Protein AF-A0A8T6ZK09-F1 (afdb_monomer_lite)

Organism: NCBI:txid159450

Foldseek 3Di:
DLLVLLLVLVVVVLVVLVVLLVCCVVPPDPAFFLLCCCVPPVVSHPPLLSVLFDRRHTPVLSNVLSCQLCVCSVVQSPDVVRQLASNQVSCCVRGPVVPNVSLVSSVVVCCVSNVCNSVHHHDDD

Radius of gyration: 14.34 Å; chains: 1; bounding box: 31×28×39 Å

Secondary structure (DSSP, 8-state):
-HHHHHHHHHHHHHHHHHHHHHHHHHH-SS--BHHHHHHH-GGGTT-HHHHHS-TTSBHHHHHHHHHHHHTTHHHHTT-SS--HHHHHHHHHHHHSTT-HHHHHHHHHHHTTT-TTTTT--PPP-

pLDDT: mean 93.57, std 9.15, range [44.5, 98.44]

Structure (mmCIF, N/CA/C/O backbone):
data_AF-A0A8T6ZK09-F1
#
_entry.id   AF-A0A8T6ZK09-F1
#
loop_
_atom_site.group_PDB
_atom_site.id
_atom_site.type_symbol
_atom_site.label_atom_id
_atom_site.label_alt_id
_atom_site.label_comp_id
_atom_site.label_asym_id
_atom_site.label_entity_id
_atom_site.label_seq_id
_atom_site.pdbx_PDB_ins_code
_atom_site.Cartn_x
_atom_site.Cartn_y
_atom_site.Cartn_z
_atom_site.occupancy
_atom_site.B_iso_or_equiv
_atom_site.auth_seq_id
_atom_site.auth_comp_id
_atom_site.auth_asym_id
_atom_site.auth_atom_id
_atom_site.pdbx_PDB_model_num
ATOM 1 N N . MET A 1 1 ? 14.180 -10.448 -19.619 1.00 59.00 1 MET A N 1
ATOM 2 C CA . MET A 1 1 ? 14.054 -11.544 -18.620 1.00 59.00 1 MET A CA 1
ATOM 3 C C . MET A 1 1 ? 13.903 -11.014 -17.201 1.00 59.00 1 MET A C 1
ATOM 5 O O . MET A 1 1 ? 12.997 -11.470 -16.520 1.00 59.00 1 MET A O 1
ATOM 9 N N . LYS A 1 2 ? 14.737 -10.060 -16.760 1.00 70.62 2 LYS A N 1
ATOM 10 C CA . LYS A 1 2 ? 14.645 -9.458 -15.420 1.00 70.62 2 LYS A CA 1
ATOM 11 C C . LYS A 1 2 ? 13.297 -8.765 -15.172 1.00 70.62 2 LYS A C 1
ATOM 13 O O . LYS A 1 2 ? 12.639 -9.056 -14.180 1.00 70.62 2 LYS A O 1
ATOM 18 N N . ASP A 1 3 ? 12.810 -8.021 -16.157 1.00 78.62 3 ASP A N 1
ATOM 19 C CA . ASP A 1 3 ? 11.560 -7.271 -16.038 1.00 78.62 3 ASP A CA 1
ATOM 20 C C . ASP A 1 3 ? 10.318 -8.168 -15.887 1.00 78.62 3 ASP A C 1
ATOM 22 O O . ASP A 1 3 ? 9.296 -7.731 -15.371 1.00 78.62 3 ASP A O 1
ATOM 26 N N . ALA A 1 4 ? 10.362 -9.427 -16.341 1.00 87.62 4 ALA A N 1
ATOM 27 C CA . ALA A 1 4 ? 9.247 -10.361 -16.159 1.00 87.62 4 ALA A CA 1
ATOM 28 C C . ALA A 1 4 ? 9.133 -10.825 -14.696 1.00 87.62 4 ALA A C 1
ATOM 30 O O . ALA A 1 4 ? 8.027 -10.972 -14.178 1.00 87.62 4 ALA A O 1
ATOM 31 N N . TYR A 1 5 ? 10.271 -11.014 -14.017 1.00 91.12 5 TYR A N 1
ATOM 32 C CA . TYR A 1 5 ? 10.302 -11.328 -12.588 1.00 91.12 5 TYR A CA 1
ATOM 33 C C . TYR A 1 5 ? 9.897 -10.119 -11.740 1.00 91.12 5 TYR A C 1
ATOM 35 O O . TYR A 1 5 ? 9.100 -10.277 -10.818 1.00 91.12 5 TYR A O 1
ATOM 43 N N . GLU A 1 6 ? 10.356 -8.919 -12.106 1.00 93.81 6 GLU A N 1
ATOM 44 C CA . GLU A 1 6 ? 9.962 -7.667 -11.447 1.00 93.81 6 GLU A CA 1
ATOM 45 C C . GLU A 1 6 ? 8.449 -7.419 -11.588 1.00 93.81 6 GLU A C 1
ATOM 47 O O . GLU A 1 6 ? 7.759 -7.218 -10.589 1.00 93.81 6 GLU A O 1
ATOM 52 N N . ARG A 1 7 ? 7.891 -7.548 -12.805 1.00 95.88 7 ARG A N 1
ATOM 53 C CA . ARG A 1 7 ? 6.435 -7.468 -13.039 1.00 95.88 7 ARG A CA 1
ATOM 54 C C . ARG A 1 7 ? 5.664 -8.486 -12.212 1.00 95.88 7 ARG A C 1
ATOM 56 O O . ARG A 1 7 ? 4.650 -8.141 -11.613 1.00 95.88 7 ARG A O 1
ATOM 63 N N . ARG A 1 8 ? 6.136 -9.736 -12.152 1.00 96.19 8 ARG A N 1
ATOM 64 C CA . ARG A 1 8 ? 5.506 -10.782 -11.336 1.00 96.19 8 ARG A CA 1
ATOM 65 C C . ARG A 1 8 ? 5.481 -10.394 -9.857 1.00 96.19 8 ARG A C 1
ATOM 67 O O . ARG A 1 8 ? 4.450 -10.572 -9.218 1.00 96.19 8 ARG A O 1
ATOM 74 N N . ALA A 1 9 ? 6.585 -9.886 -9.316 1.00 96.31 9 ALA A N 1
ATOM 75 C CA . ALA A 1 9 ? 6.655 -9.463 -7.920 1.00 96.31 9 ALA A CA 1
ATOM 76 C C . ALA A 1 9 ? 5.696 -8.297 -7.628 1.00 96.31 9 ALA A C 1
ATOM 78 O O . ALA A 1 9 ? 4.950 -8.347 -6.654 1.00 96.31 9 ALA A O 1
ATOM 79 N N . LEU A 1 10 ? 5.632 -7.300 -8.516 1.00 97.25 10 LEU A N 1
ATOM 80 C CA . LEU A 1 10 ? 4.696 -6.179 -8.386 1.00 97.25 10 LEU A CA 1
ATOM 81 C C . LEU A 1 10 ? 3.228 -6.616 -8.528 1.00 97.25 10 LEU A C 1
ATOM 83 O O . LEU A 1 10 ? 2.369 -6.139 -7.792 1.00 97.25 10 LEU A O 1
ATOM 87 N N . LEU A 1 11 ? 2.925 -7.567 -9.414 1.00 97.50 11 LEU A N 1
ATOM 88 C CA . LEU A 1 11 ? 1.584 -8.154 -9.521 1.00 97.50 11 LEU A CA 1
ATOM 89 C C . LEU A 1 11 ? 1.177 -8.913 -8.251 1.00 97.50 11 LEU A C 1
ATOM 91 O O . LEU A 1 11 ? 0.024 -8.819 -7.833 1.00 97.50 11 LEU A O 1
ATOM 95 N N . LEU A 1 12 ? 2.105 -9.645 -7.627 1.00 97.19 12 LEU A N 1
ATOM 96 C CA . LEU A 1 12 ? 1.849 -10.308 -6.346 1.00 97.19 12 LEU A CA 1
ATOM 97 C C . LEU A 1 12 ? 1.577 -9.282 -5.244 1.00 97.19 12 LEU A C 1
ATOM 99 O O . LEU A 1 12 ? 0.569 -9.402 -4.552 1.00 97.19 12 LEU A O 1
ATOM 103 N N . GLN A 1 13 ? 2.393 -8.228 -5.164 1.00 97.62 13 GLN A N 1
ATOM 104 C CA . GLN A 1 13 ? 2.185 -7.132 -4.220 1.00 97.62 13 GLN A CA 1
ATOM 105 C C . GLN A 1 13 ? 0.817 -6.460 -4.413 1.00 97.62 13 GLN A C 1
ATOM 107 O O . GLN A 1 13 ? 0.121 -6.196 -3.436 1.00 97.62 13 GLN A O 1
ATOM 112 N N . LEU A 1 14 ? 0.396 -6.216 -5.659 1.00 98.06 14 LEU A N 1
ATOM 113 C CA . LEU A 1 14 ? -0.943 -5.703 -5.954 1.00 98.06 14 LEU A CA 1
ATOM 114 C C . LEU A 1 14 ? -2.035 -6.658 -5.454 1.00 98.06 14 LEU A C 1
ATOM 116 O O . LEU A 1 14 ? -2.999 -6.220 -4.830 1.00 98.06 14 LEU A O 1
ATOM 120 N N . GLY A 1 15 ? -1.883 -7.957 -5.712 1.00 97.88 15 GLY A N 1
ATOM 121 C CA . GLY A 1 15 ? -2.816 -8.977 -5.239 1.00 97.88 15 GLY A CA 1
ATOM 122 C C . GLY A 1 15 ? -2.942 -9.000 -3.715 1.00 97.88 15 GLY A C 1
ATOM 123 O O . GLY A 1 15 ? -4.052 -9.110 -3.198 1.00 97.88 15 GLY A O 1
ATOM 124 N N . ASP A 1 16 ? -1.833 -8.848 -2.995 1.00 97.12 16 ASP A N 1
ATOM 125 C CA . ASP A 1 16 ? -1.828 -8.829 -1.532 1.00 97.12 16 ASP A CA 1
ATOM 126 C C . ASP A 1 16 ? -2.473 -7.555 -0.970 1.00 97.12 16 ASP A C 1
ATOM 128 O O . ASP A 1 16 ? -3.247 -7.635 -0.016 1.00 97.12 16 ASP A O 1
ATOM 132 N N . VAL A 1 17 ? -2.275 -6.398 -1.614 1.00 98.00 17 VAL A N 1
ATOM 133 C CA . VAL A 1 17 ? -3.002 -5.159 -1.275 1.00 98.00 17 VAL A CA 1
ATOM 134 C C . VAL A 1 17 ? -4.508 -5.334 -1.467 1.00 98.00 17 VAL A C 1
ATOM 136 O O . VAL A 1 17 ? -5.285 -4.951 -0.595 1.00 98.00 17 VAL A O 1
ATOM 139 N N . LEU A 1 18 ? -4.944 -5.927 -2.581 1.00 98.25 18 LEU A N 1
ATOM 140 C CA . LEU A 1 18 ? -6.370 -6.145 -2.842 1.00 98.25 18 LEU A CA 1
ATOM 141 C C . LEU A 1 18 ? -7.002 -7.089 -1.811 1.00 98.25 18 LEU A C 1
ATOM 143 O O . LEU A 1 18 ? -8.082 -6.793 -1.308 1.00 98.25 18 LEU A O 1
ATOM 147 N N . LYS A 1 19 ? -6.315 -8.178 -1.444 1.00 98.00 19 LYS A N 1
ATOM 148 C CA . LYS A 1 19 ? -6.767 -9.094 -0.381 1.00 98.00 19 LYS A CA 1
ATOM 149 C C . LYS A 1 19 ? -6.827 -8.412 0.983 1.00 98.00 19 LYS A C 1
ATOM 151 O O . LYS A 1 19 ? -7.772 -8.635 1.727 1.00 98.00 19 LYS A O 1
ATOM 156 N N . MET A 1 20 ? -5.836 -7.582 1.308 1.00 98.00 20 MET A N 1
ATOM 157 C CA . MET A 1 20 ? -5.815 -6.803 2.546 1.00 98.00 20 MET A CA 1
ATOM 158 C C . MET A 1 20 ? -7.026 -5.865 2.620 1.00 98.00 20 MET A C 1
ATOM 160 O O . MET A 1 20 ? -7.713 -5.832 3.637 1.00 98.00 20 MET A O 1
ATOM 164 N N . LEU A 1 21 ? -7.320 -5.133 1.541 1.00 97.94 21 LEU A N 1
ATOM 165 C CA . LEU A 1 21 ? -8.472 -4.230 1.479 1.00 97.94 21 LEU A CA 1
ATOM 166 C C . LEU A 1 21 ? -9.807 -4.983 1.565 1.00 97.94 21 LEU A C 1
ATOM 168 O O . LEU A 1 21 ? -10.700 -4.551 2.292 1.00 97.94 21 LEU A O 1
A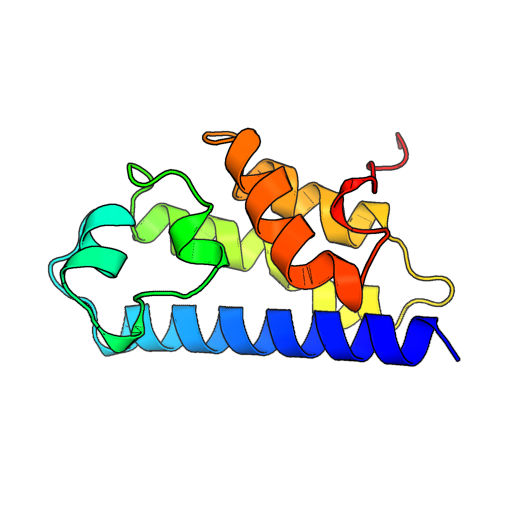TOM 172 N N . ASP A 1 22 ? -9.932 -6.113 0.867 1.00 98.00 22 ASP A N 1
ATOM 173 C CA . ASP A 1 22 ? -11.108 -6.984 0.953 1.00 98.00 22 ASP A CA 1
ATOM 174 C C . ASP A 1 22 ? -11.319 -7.499 2.384 1.00 98.00 22 ASP A C 1
ATOM 176 O O . ASP A 1 22 ? -12.410 -7.361 2.939 1.00 98.00 22 ASP A O 1
ATOM 180 N N . TYR A 1 23 ? -10.252 -7.977 3.034 1.00 97.75 23 TYR A N 1
ATOM 181 C CA . TYR A 1 23 ? -10.301 -8.433 4.421 1.00 97.75 23 TYR A CA 1
ATOM 182 C C . TYR A 1 23 ? -10.746 -7.320 5.375 1.00 97.75 23 TYR A C 1
ATOM 184 O O . TYR A 1 23 ? -11.617 -7.544 6.220 1.00 97.75 23 TYR A O 1
ATOM 192 N N . ILE A 1 24 ? -10.184 -6.111 5.232 1.00 97.44 24 ILE A N 1
ATOM 193 C CA . ILE A 1 24 ? -10.576 -4.949 6.039 1.00 97.44 24 ILE A CA 1
ATOM 194 C C . ILE A 1 24 ? -12.078 -4.691 5.876 1.00 97.44 24 ILE A C 1
ATOM 196 O O . ILE A 1 24 ? -12.805 -4.646 6.868 1.00 97.44 24 ILE A O 1
ATOM 200 N N . LYS A 1 25 ? -12.583 -4.623 4.641 1.00 96.31 25 LYS A N 1
ATOM 201 C CA . LYS A 1 25 ? -14.015 -4.406 4.386 1.00 96.31 25 LYS A CA 1
ATOM 202 C C . LYS A 1 25 ? -14.899 -5.513 4.956 1.00 96.31 25 LYS A C 1
ATOM 204 O O . LYS A 1 25 ? -15.930 -5.235 5.579 1.00 96.31 25 LYS A O 1
ATOM 209 N N . ALA A 1 26 ? -14.507 -6.766 4.768 1.00 96.50 26 ALA A N 1
ATOM 210 C CA . ALA A 1 26 ? -15.302 -7.912 5.177 1.00 96.50 26 ALA A CA 1
ATOM 211 C C . ALA A 1 26 ? -15.359 -8.070 6.705 1.00 96.50 26 ALA A C 1
ATOM 213 O O . ALA A 1 26 ? -16.434 -8.361 7.240 1.00 96.50 26 ALA A O 1
ATOM 214 N N . HIS A 1 27 ? -14.251 -7.828 7.413 1.00 95.44 27 HIS A N 1
ATOM 215 C CA . HIS A 1 27 ? -14.078 -8.277 8.800 1.00 95.44 27 HIS A CA 1
ATOM 216 C C . HIS A 1 27 ? -13.822 -7.172 9.827 1.00 95.44 27 HIS A C 1
ATOM 218 O O . HIS A 1 27 ? -14.092 -7.379 11.011 1.00 95.44 27 HIS A O 1
ATOM 224 N N . VAL A 1 28 ? -13.333 -6.000 9.423 1.00 94.25 28 VAL A N 1
ATOM 225 C CA . VAL A 1 28 ? -13.012 -4.924 10.369 1.00 94.25 28 VAL A CA 1
ATOM 226 C C . VAL A 1 28 ? -14.267 -4.113 10.681 1.00 94.25 28 VAL A C 1
ATOM 228 O O . VAL A 1 28 ? -15.053 -3.780 9.791 1.00 94.25 28 VAL A O 1
ATOM 231 N N . ARG A 1 29 ? -14.486 -3.829 11.968 1.00 89.31 29 ARG A N 1
ATOM 232 C CA . ARG A 1 29 ? -15.650 -3.067 12.457 1.00 89.31 29 ARG A CA 1
ATOM 233 C C . ARG A 1 29 ? -15.248 -1.947 13.407 1.00 89.31 29 ARG A C 1
ATOM 235 O O . ARG A 1 29 ? -15.718 -0.829 13.237 1.00 89.31 29 ARG A O 1
ATOM 242 N N . ASP A 1 30 ? -14.331 -2.234 14.330 1.00 91.12 30 ASP A N 1
ATOM 243 C CA . ASP A 1 30 ? -14.040 -1.334 15.453 1.00 91.12 30 ASP A CA 1
ATOM 244 C C . ASP A 1 30 ? -12.636 -0.703 15.404 1.00 91.12 30 ASP A C 1
ATOM 246 O O . ASP A 1 30 ? -12.305 0.126 16.250 1.00 91.12 30 ASP A O 1
ATOM 250 N N . ALA A 1 31 ? -11.801 -1.043 14.414 1.00 93.69 31 ALA A N 1
ATOM 251 C CA . ALA A 1 31 ? -10.502 -0.390 14.238 1.00 93.69 31 ALA A CA 1
ATOM 252 C C . ALA A 1 31 ? -10.661 1.009 13.637 1.00 93.69 31 ALA A C 1
ATOM 254 O O . ALA A 1 31 ? -11.288 1.175 12.591 1.00 93.69 31 ALA A O 1
ATOM 255 N N . GLN A 1 32 ? -10.044 2.004 14.275 1.00 96.44 32 GLN A N 1
ATOM 256 C CA . GLN A 1 32 ? -10.030 3.379 13.774 1.00 96.44 32 GLN A CA 1
ATOM 257 C C . GLN A 1 32 ? -8.748 3.682 13.006 1.00 96.44 32 GLN A C 1
ATOM 259 O O . GLN A 1 32 ? -8.779 4.426 12.026 1.00 96.44 32 GLN A O 1
ATOM 264 N N . THR A 1 33 ? -7.633 3.077 13.415 1.00 98.44 33 THR A N 1
ATOM 265 C CA . THR A 1 33 ? -6.297 3.339 12.867 1.00 98.44 33 THR A CA 1
ATOM 266 C C . THR A 1 33 ? -5.614 2.078 12.344 1.00 98.44 33 THR A C 1
ATOM 268 O O . THR A 1 33 ? -5.989 0.961 12.705 1.00 98.44 33 THR A O 1
ATOM 271 N N . VAL A 1 34 ? -4.565 2.243 11.534 1.00 97.94 34 VAL A N 1
ATOM 272 C CA . VAL A 1 34 ? -3.704 1.127 11.104 1.00 97.94 34 VAL A CA 1
ATOM 273 C C . VAL A 1 34 ? -3.106 0.388 12.301 1.00 97.94 34 VAL A C 1
ATOM 275 O O . VAL A 1 34 ? -3.088 -0.841 12.311 1.00 97.94 34 VAL A O 1
ATOM 278 N N . GLY A 1 35 ? -2.707 1.107 13.353 1.00 97.44 35 GLY A N 1
ATOM 279 C CA . GLY A 1 35 ? -2.219 0.472 14.574 1.00 97.44 35 GLY A CA 1
ATOM 280 C C . GLY A 1 35 ? -3.257 -0.442 15.230 1.00 97.44 35 GLY A C 1
ATOM 281 O O . GLY A 1 35 ? -2.893 -1.473 15.790 1.00 97.44 35 GLY A O 1
ATOM 282 N N . ASP A 1 36 ? -4.547 -0.106 15.147 1.00 97.62 36 ASP A N 1
ATOM 283 C CA . ASP A 1 36 ? -5.618 -0.979 15.643 1.00 97.62 36 ASP A CA 1
ATOM 284 C C . ASP A 1 36 ? -5.791 -2.217 14.762 1.00 97.62 36 ASP A C 1
ATOM 286 O O . ASP A 1 36 ? -6.039 -3.299 15.292 1.00 97.62 36 ASP A O 1
ATOM 290 N N . LEU A 1 37 ? -5.620 -2.084 13.439 1.00 97.25 37 LEU A N 1
ATOM 291 C CA . LEU A 1 37 ? -5.645 -3.222 12.516 1.00 97.25 37 LEU A CA 1
ATOM 292 C C . LEU A 1 37 ? -4.580 -4.253 12.895 1.00 97.25 37 LEU A C 1
ATOM 294 O O . LEU A 1 37 ? -4.911 -5.410 13.137 1.00 97.25 37 LEU A O 1
ATOM 298 N N . VAL A 1 38 ? -3.322 -3.819 13.001 1.00 96.62 38 VAL A N 1
ATOM 299 C CA . VAL A 1 38 ? -2.181 -4.710 13.268 1.00 96.62 38 VAL A CA 1
ATOM 300 C C . VAL A 1 38 ? -2.276 -5.353 14.656 1.00 96.62 38 VAL A C 1
ATOM 302 O O . VAL A 1 38 ? -1.912 -6.514 14.821 1.00 96.62 38 VAL A O 1
ATOM 305 N N . ARG A 1 39 ? -2.791 -4.632 15.662 1.00 96.44 39 ARG A N 1
ATOM 306 C CA . ARG A 1 39 ? -2.925 -5.159 17.033 1.00 96.44 39 ARG A CA 1
ATOM 307 C C . ARG A 1 39 ? -4.099 -6.115 17.217 1.00 96.44 39 ARG A C 1
ATOM 309 O O . ARG A 1 39 ? -3.974 -7.074 17.972 1.00 96.44 39 ARG A O 1
ATOM 316 N N . ASN A 1 40 ? -5.239 -5.828 16.590 1.00 96.06 40 ASN A N 1
ATOM 317 C CA . ASN A 1 40 ? -6.500 -6.500 16.917 1.00 96.06 40 ASN A CA 1
ATOM 318 C C . ASN A 1 40 ? -6.899 -7.572 15.894 1.00 96.06 40 ASN A C 1
ATOM 320 O O . ASN A 1 40 ? -7.785 -8.377 16.178 1.00 96.06 40 ASN A O 1
ATOM 324 N N . TYR A 1 41 ? -6.271 -7.595 14.715 1.00 96.00 41 TYR A N 1
ATOM 325 C CA . TYR A 1 41 ? -6.604 -8.522 13.637 1.00 96.00 41 TYR A CA 1
ATOM 326 C C . TYR A 1 41 ? -5.364 -9.310 13.214 1.00 96.00 41 TYR A C 1
ATOM 328 O O . TYR A 1 41 ? -4.575 -8.854 12.392 1.00 96.00 41 TYR A O 1
ATOM 336 N N . GLU A 1 42 ? -5.226 -10.531 13.736 1.00 93.62 42 GLU A N 1
ATOM 337 C CA . GLU A 1 42 ? -4.063 -11.404 13.502 1.00 93.62 42 GLU A CA 1
ATOM 338 C C . GLU A 1 42 ? -3.765 -11.628 12.010 1.00 93.62 42 GLU A C 1
ATOM 340 O O . GLU A 1 42 ? -2.610 -11.611 11.604 1.00 93.62 42 GLU A O 1
ATOM 345 N N . ALA A 1 43 ? -4.797 -11.742 11.168 1.00 94.38 43 ALA A N 1
ATOM 346 C CA . ALA A 1 43 ? -4.632 -11.913 9.721 1.00 94.38 43 ALA A CA 1
ATOM 347 C C . ALA A 1 43 ? -3.984 -10.708 9.008 1.00 94.38 43 ALA A C 1
ATOM 349 O O . ALA A 1 43 ? -3.552 -10.837 7.864 1.00 94.38 43 ALA A O 1
ATOM 350 N N . LEU A 1 44 ? -3.955 -9.538 9.653 1.00 95.88 44 LEU A N 1
ATOM 351 C CA . LEU A 1 44 ? -3.332 -8.317 9.142 1.00 95.88 44 LEU A CA 1
ATOM 352 C C . LEU A 1 44 ? -1.942 -8.071 9.748 1.00 95.88 44 LEU A C 1
ATOM 354 O O . LEU A 1 44 ? -1.200 -7.224 9.249 1.00 95.88 44 LEU A O 1
ATOM 358 N N . ALA A 1 45 ? -1.573 -8.803 10.801 1.00 92.25 45 ALA A N 1
ATOM 359 C CA . ALA A 1 45 ? -0.267 -8.682 11.427 1.00 92.25 45 ALA A CA 1
ATOM 360 C C . ALA A 1 45 ? 0.839 -9.215 10.502 1.00 92.25 45 ALA A C 1
ATOM 362 O O . ALA A 1 45 ? 0.689 -10.254 9.857 1.00 92.25 45 ALA A O 1
ATOM 363 N N . GLY A 1 46 ? 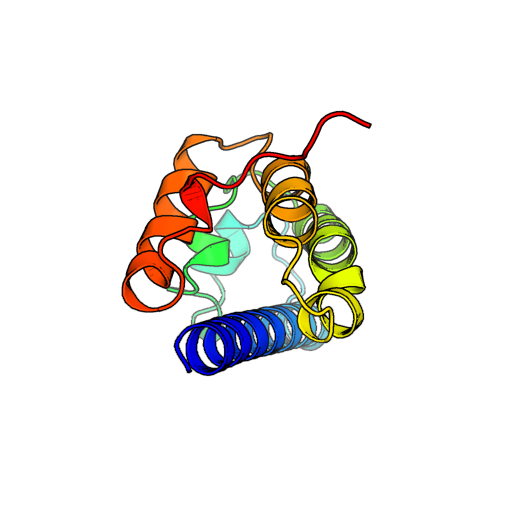1.967 -8.504 10.434 1.00 90.56 46 GLY A N 1
ATOM 364 C CA . GLY A 1 46 ? 3.107 -8.899 9.604 1.00 90.56 46 GLY A CA 1
ATOM 365 C C . GLY A 1 46 ? 2.937 -8.614 8.108 1.00 90.56 46 GLY A C 1
ATOM 366 O O . GLY A 1 46 ? 3.810 -8.969 7.312 1.00 90.56 46 GLY A O 1
ATOM 367 N N . ILE A 1 47 ? 1.835 -7.976 7.691 1.00 95.19 47 ILE A N 1
ATOM 368 C CA . ILE A 1 47 ? 1.732 -7.426 6.340 1.00 95.19 47 ILE A CA 1
ATOM 369 C C . ILE A 1 47 ? 2.684 -6.233 6.263 1.00 95.19 47 ILE A C 1
ATOM 371 O O . ILE A 1 47 ? 2.392 -5.160 6.788 1.00 95.19 47 ILE A O 1
ATOM 375 N N . ALA A 1 48 ? 3.792 -6.400 5.536 1.00 94.94 48 ALA A N 1
ATOM 376 C CA . ALA A 1 48 ? 4.867 -5.410 5.451 1.00 94.94 48 ALA A CA 1
ATOM 377 C C . ALA A 1 48 ? 4.383 -3.990 5.106 1.00 94.94 48 ALA A C 1
ATOM 379 O O . ALA A 1 48 ? 4.950 -3.013 5.587 1.00 94.94 48 ALA A O 1
ATOM 380 N N . LEU A 1 49 ? 3.331 -3.856 4.287 1.00 96.88 49 LEU A N 1
ATOM 381 C CA . LEU A 1 49 ? 2.738 -2.553 3.982 1.00 96.88 49 LEU A CA 1
ATOM 382 C C . LEU A 1 49 ? 2.105 -1.902 5.223 1.00 96.88 49 LEU A C 1
ATOM 384 O O . LEU A 1 49 ? 2.356 -0.727 5.473 1.00 96.88 49 LEU A O 1
ATOM 388 N N . LEU A 1 50 ? 1.325 -2.651 6.008 1.00 97.44 50 LEU A N 1
ATOM 389 C CA . LEU A 1 50 ? 0.678 -2.144 7.224 1.00 97.44 50 LEU A CA 1
ATOM 390 C C . LEU A 1 50 ? 1.695 -1.804 8.311 1.00 97.44 50 LEU A C 1
ATOM 392 O O . LEU A 1 50 ? 1.546 -0.786 8.980 1.00 97.44 50 LEU A O 1
ATOM 396 N N . ASP A 1 51 ? 2.754 -2.603 8.430 1.00 95.88 51 ASP A N 1
ATOM 397 C CA . ASP A 1 51 ? 3.847 -2.344 9.372 1.00 95.88 51 ASP A CA 1
ATOM 398 C C . ASP A 1 51 ? 4.663 -1.096 8.987 1.00 95.88 51 ASP A C 1
ATOM 400 O O . ASP A 1 51 ? 5.309 -0.481 9.835 1.00 95.88 51 ASP A O 1
ATOM 404 N N . SER A 1 52 ? 4.623 -0.703 7.710 1.00 97.00 52 SER A N 1
ATOM 405 C CA . SER A 1 52 ? 5.429 0.398 7.181 1.00 97.00 52 SER A CA 1
ATOM 406 C C . SER A 1 52 ? 4.679 1.727 7.078 1.00 97.00 52 SER A C 1
ATOM 408 O O . SER A 1 52 ? 5.309 2.779 7.124 1.00 97.00 52 SER A O 1
ATOM 410 N N . VAL A 1 53 ? 3.354 1.749 6.929 1.00 97.69 53 VAL A N 1
ATOM 411 C CA . VAL A 1 53 ? 2.604 3.021 6.904 1.00 97.69 53 VAL A CA 1
ATOM 412 C C . VAL A 1 53 ? 2.489 3.639 8.305 1.00 97.69 53 VAL A C 1
ATOM 414 O O . VAL A 1 53 ? 2.782 3.006 9.323 1.00 97.69 53 VAL A O 1
ATOM 417 N N . ALA A 1 54 ? 2.080 4.907 8.377 1.00 97.62 54 ALA A N 1
ATOM 418 C CA . ALA A 1 54 ? 1.879 5.583 9.655 1.00 97.62 54 ALA A CA 1
ATOM 419 C C . ALA A 1 54 ? 0.794 4.871 10.483 1.00 97.62 54 ALA A C 1
ATOM 421 O O . ALA A 1 54 ? -0.353 4.758 10.056 1.00 97.62 54 ALA A O 1
ATOM 422 N N . GLN A 1 55 ? 1.133 4.437 11.700 1.00 97.56 55 GLN A N 1
ATOM 423 C CA . GLN A 1 55 ? 0.206 3.690 12.566 1.00 97.56 55 GLN A CA 1
ATOM 424 C C . GLN A 1 55 ? -0.989 4.530 13.043 1.00 97.56 55 GLN A C 1
ATOM 426 O O . GLN A 1 55 ? -1.993 3.980 13.487 1.00 97.56 55 GLN A O 1
ATOM 431 N N . THR A 1 56 ? -0.883 5.856 12.939 1.00 97.69 56 THR A N 1
ATOM 432 C CA . THR A 1 56 ? -1.946 6.828 13.220 1.00 97.69 56 THR A CA 1
ATOM 433 C C . THR A 1 56 ? -2.874 7.073 12.029 1.00 97.69 56 THR A C 1
ATOM 435 O O . THR A 1 56 ? -3.910 7.705 12.218 1.00 97.69 56 THR A O 1
ATOM 438 N N . MET A 1 57 ? -2.532 6.596 10.823 1.00 98.06 5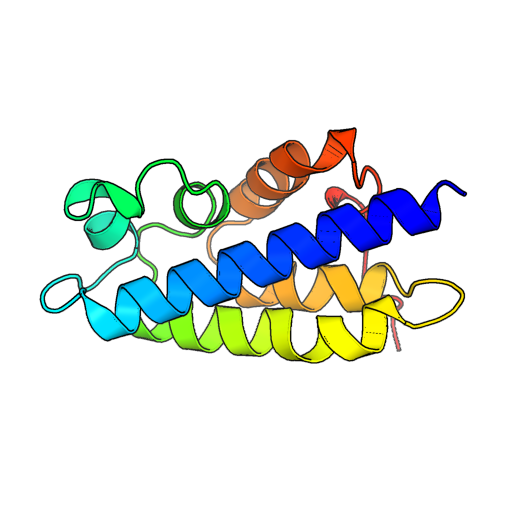7 MET A N 1
ATOM 439 C CA . MET A 1 57 ? -3.389 6.702 9.639 1.00 98.06 57 MET A CA 1
ATOM 440 C C . MET A 1 57 ? -4.719 6.009 9.921 1.00 98.06 57 MET A C 1
ATOM 442 O O . MET A 1 57 ? -4.741 4.892 10.449 1.00 98.06 57 MET A O 1
ATOM 446 N N . THR A 1 58 ? -5.831 6.662 9.590 1.00 98.31 58 THR A N 1
ATOM 447 C CA . THR A 1 58 ? -7.143 6.047 9.805 1.00 98.31 58 THR A CA 1
ATOM 448 C C . THR A 1 58 ? -7.378 4.904 8.819 1.00 98.31 58 THR A C 1
ATOM 450 O O . THR A 1 58 ? -6.831 4.897 7.715 1.00 98.31 58 THR A O 1
ATOM 453 N N . VAL A 1 59 ? -8.222 3.937 9.184 1.00 98.00 59 VAL A N 1
ATOM 454 C CA . VAL A 1 59 ? -8.570 2.820 8.284 1.00 98.00 59 VAL A CA 1
ATOM 455 C C . VAL A 1 59 ? -9.185 3.337 6.978 1.00 98.00 59 VAL A C 1
ATOM 457 O O . VAL A 1 59 ? -8.795 2.902 5.897 1.00 98.00 59 VAL A O 1
ATOM 460 N N . SER A 1 60 ? -10.080 4.325 7.059 1.00 97.19 60 SER A N 1
ATOM 461 C CA . SER A 1 60 ? -10.699 4.948 5.881 1.00 97.19 60 SER A CA 1
ATOM 462 C C . SER A 1 60 ? -9.677 5.637 4.970 1.00 97.19 60 SER A C 1
ATOM 464 O O . SER A 1 60 ? -9.777 5.550 3.744 1.00 97.19 60 SER A O 1
ATOM 466 N N . GLU A 1 61 ? -8.679 6.316 5.545 1.00 98.06 61 GLU A N 1
ATOM 467 C CA . GLU A 1 61 ? -7.587 6.901 4.765 1.00 98.06 61 GLU A CA 1
ATOM 468 C C . GLU A 1 61 ? -6.715 5.828 4.128 1.00 98.06 61 GLU A C 1
ATOM 470 O O . GLU A 1 61 ? -6.411 5.951 2.945 1.00 98.06 61 GLU A O 1
ATOM 475 N N . LEU A 1 62 ? -6.351 4.773 4.862 1.00 98.31 62 LEU A N 1
ATOM 476 C CA . LEU A 1 62 ? -5.578 3.658 4.318 1.00 98.31 62 LEU A CA 1
ATOM 477 C C . LEU A 1 62 ? -6.268 3.080 3.079 1.00 98.31 62 LEU A C 1
ATOM 479 O O . LEU A 1 62 ? -5.635 2.949 2.033 1.00 98.31 62 LEU A O 1
ATOM 483 N N . GLU A 1 63 ? -7.562 2.770 3.172 1.00 97.88 63 GLU A N 1
ATOM 484 C CA . GLU A 1 63 ? -8.330 2.212 2.058 1.00 97.88 63 GLU A CA 1
ATOM 485 C C . GLU A 1 63 ? -8.330 3.146 0.844 1.00 97.88 63 GLU A C 1
ATOM 487 O O . GLU A 1 63 ? -8.021 2.731 -0.276 1.00 97.88 63 GLU A O 1
ATOM 492 N N . TYR A 1 64 ? -8.634 4.426 1.065 1.00 98.06 64 TYR A N 1
ATOM 493 C CA . TYR A 1 64 ? -8.666 5.429 0.006 1.00 98.06 64 TYR A CA 1
ATOM 494 C C . TYR A 1 64 ? -7.292 5.630 -0.646 1.00 98.06 64 TYR A C 1
ATOM 496 O O . TYR A 1 64 ? -7.169 5.614 -1.876 1.00 98.06 64 TYR A O 1
ATOM 504 N N . ARG A 1 65 ? -6.245 5.814 0.166 1.00 98.38 65 ARG A N 1
ATOM 505 C CA . ARG A 1 65 ? -4.887 6.085 -0.310 1.00 98.38 65 ARG A CA 1
ATOM 506 C C . ARG A 1 65 ? -4.289 4.855 -0.995 1.00 98.38 65 ARG A C 1
ATOM 508 O O . ARG A 1 65 ? -3.671 5.018 -2.044 1.00 98.38 65 ARG A O 1
ATOM 515 N N . ALA A 1 66 ? -4.546 3.641 -0.500 1.00 98.31 66 ALA A N 1
ATOM 516 C CA . ALA A 1 66 ? -4.109 2.401 -1.143 1.00 98.31 66 ALA A CA 1
ATOM 517 C C . ALA A 1 66 ? -4.785 2.207 -2.505 1.00 98.31 66 ALA A C 1
ATOM 519 O O . ALA A 1 66 ? -4.097 2.019 -3.509 1.00 98.31 66 ALA A O 1
ATOM 520 N N . LEU A 1 67 ? -6.113 2.342 -2.589 1.00 97.81 67 LEU A N 1
ATOM 521 C CA . LEU A 1 67 ? -6.815 2.242 -3.872 1.00 97.81 67 LEU A CA 1
ATOM 522 C C . LEU A 1 67 ? -6.258 3.237 -4.895 1.00 97.81 67 LEU A C 1
ATOM 524 O O . LEU A 1 67 ? -5.967 2.858 -6.027 1.00 97.81 67 LEU A O 1
ATOM 528 N N . ARG A 1 68 ? -6.041 4.496 -4.498 1.00 97.94 68 ARG A N 1
ATOM 529 C CA . ARG A 1 68 ? -5.475 5.518 -5.393 1.00 97.94 68 ARG A CA 1
ATOM 530 C C . ARG A 1 68 ? -4.017 5.273 -5.772 1.00 97.94 68 ARG A C 1
ATOM 532 O O . ARG A 1 68 ? -3.633 5.598 -6.892 1.00 97.94 68 ARG A O 1
ATOM 539 N N . ALA A 1 69 ? -3.214 4.730 -4.864 1.00 97.94 69 ALA A N 1
ATOM 540 C CA . ALA A 1 69 ? -1.809 4.435 -5.115 1.00 97.94 69 ALA A CA 1
ATOM 541 C C . ALA A 1 69 ? -1.633 3.314 -6.146 1.00 97.94 69 ALA A C 1
ATOM 543 O O . ALA A 1 69 ? -0.780 3.409 -7.028 1.00 97.94 69 ALA A O 1
ATOM 544 N N . PHE A 1 70 ? -2.463 2.275 -6.052 1.00 98.25 70 PHE A N 1
ATOM 545 C CA . PHE A 1 70 ? -2.291 1.037 -6.807 1.00 98.25 70 PHE A CA 1
ATOM 546 C C . PHE A 1 70 ? -3.205 0.914 -8.039 1.00 98.25 70 PHE A C 1
ATOM 548 O O . PHE A 1 70 ? -2.953 0.065 -8.890 1.00 98.25 70 PHE A O 1
ATOM 555 N N . CYS A 1 71 ? -4.232 1.758 -8.210 1.00 96.88 71 CYS A N 1
ATOM 556 C CA . CYS A 1 71 ? -5.225 1.588 -9.287 1.00 96.88 71 CYS A CA 1
ATOM 557 C C . CYS A 1 71 ? -4.657 1.619 -10.714 1.00 96.88 71 CYS A C 1
ATOM 559 O O . CYS A 1 71 ? -5.259 1.040 -11.616 1.00 96.88 71 CYS A O 1
ATOM 561 N N . ARG A 1 72 ? -3.508 2.272 -10.935 1.00 97.25 72 ARG A N 1
ATOM 562 C CA . ARG A 1 72 ? -2.852 2.327 -12.255 1.00 97.25 72 ARG A CA 1
ATOM 563 C C . ARG A 1 72 ? -1.883 1.177 -12.511 1.00 97.25 72 ARG A C 1
ATOM 565 O O . ARG A 1 72 ? -1.508 0.964 -13.660 1.00 97.25 72 ARG A O 1
ATOM 572 N N . TRP A 1 73 ? -1.502 0.418 -11.483 1.00 97.75 73 TRP A N 1
ATOM 573 C CA . TRP A 1 73 ? -0.552 -0.687 -11.626 1.00 97.75 73 TRP A CA 1
ATOM 574 C C . TRP A 1 73 ? -0.964 -1.721 -12.685 1.00 97.75 73 TRP A C 1
ATOM 576 O O . TRP A 1 73 ? -0.096 -2.094 -13.466 1.00 97.75 73 TRP A O 1
ATOM 586 N N . PRO A 1 74 ? -2.241 -2.148 -12.810 1.00 97.31 74 PRO A N 1
ATOM 587 C CA . PRO A 1 74 ? -2.632 -3.103 -13.849 1.00 97.31 74 PRO A CA 1
ATOM 588 C C . PRO A 1 74 ? -2.264 -2.674 -15.273 1.00 97.31 74 PRO A C 1
ATOM 590 O O . PRO A 1 74 ? -1.933 -3.526 -16.087 1.00 97.31 74 PRO A O 1
ATOM 593 N N . GLN A 1 75 ? -2.326 -1.372 -15.570 1.00 97.06 75 GLN A N 1
ATOM 594 C CA . GLN A 1 75 ? -1.961 -0.825 -16.878 1.00 97.06 75 GLN A CA 1
ATOM 595 C C . GLN A 1 75 ? -0.448 -0.605 -16.971 1.00 97.06 75 GLN A C 1
ATOM 597 O O . GLN A 1 75 ? 0.180 -1.134 -17.878 1.00 97.06 75 GLN A O 1
ATOM 602 N N . LEU A 1 76 ? 0.147 0.076 -15.984 1.00 96.19 76 LEU A N 1
ATOM 603 C CA . LEU A 1 76 ? 1.579 0.414 -15.972 1.00 96.19 76 LEU A CA 1
ATOM 604 C C . LEU A 1 76 ? 2.497 -0.817 -16.002 1.00 96.19 76 LEU A C 1
ATOM 606 O O . LEU A 1 76 ? 3.609 -0.764 -16.516 1.00 96.19 76 LEU A O 1
ATOM 610 N N . LEU A 1 77 ? 2.048 -1.949 -15.453 1.00 96.38 77 LEU A N 1
ATOM 611 C CA . LEU A 1 77 ? 2.814 -3.197 -15.475 1.00 96.38 77 LEU A CA 1
ATOM 612 C C . LEU A 1 77 ? 2.841 -3.865 -16.860 1.00 96.38 77 LEU A C 1
ATOM 614 O O . LEU A 1 77 ? 3.656 -4.765 -17.072 1.00 96.38 77 LEU A O 1
ATOM 618 N N . LEU A 1 78 ? 1.987 -3.437 -17.794 1.00 95.25 78 LEU A N 1
ATOM 619 C CA . LEU A 1 78 ? 1.980 -3.895 -19.186 1.00 95.25 78 LEU A CA 1
ATOM 620 C C . LEU A 1 78 ? 2.862 -3.029 -20.097 1.00 95.25 78 LEU A C 1
ATOM 622 O O . LEU A 1 78 ? 3.159 -3.462 -21.208 1.00 95.25 78 LEU A O 1
ATOM 626 N N . ASP A 1 79 ? 3.293 -1.851 -19.636 1.00 93.62 79 ASP A N 1
ATOM 627 C CA . ASP A 1 79 ? 4.111 -0.934 -20.430 1.00 93.62 79 ASP A CA 1
ATOM 628 C C . ASP A 1 79 ? 5.501 -1.523 -20.718 1.00 93.62 79 ASP A C 1
ATOM 630 O O . ASP A 1 79 ? 6.093 -2.231 -19.892 1.00 93.62 79 ASP A O 1
ATOM 634 N N . GLU A 1 80 ? 6.035 -1.218 -21.903 1.00 90.19 80 GLU A N 1
ATOM 635 C CA . GLU A 1 80 ? 7.382 -1.591 -22.332 1.00 90.19 80 GLU A CA 1
ATOM 636 C C . GLU A 1 80 ? 8.107 -0.358 -22.909 1.00 90.19 80 GLU A C 1
ATOM 638 O O . GLU A 1 80 ? 7.730 0.124 -23.980 1.00 90.19 80 GLU A O 1
ATOM 643 N N . PRO A 1 81 ? 9.143 0.171 -22.225 1.00 88.94 81 PRO A N 1
ATOM 644 C CA . PRO A 1 81 ? 9.677 -0.264 -20.927 1.00 88.94 81 PRO A CA 1
ATOM 645 C C . PRO A 1 81 ? 8.745 0.077 -19.748 1.00 88.94 81 PRO A C 1
ATOM 647 O O . PRO A 1 81 ? 7.859 0.917 -19.873 1.00 88.94 81 PRO A O 1
ATOM 650 N N . LEU A 1 82 ? 8.972 -0.549 -18.586 1.00 91.94 82 LEU A N 1
ATOM 651 C CA . LEU A 1 82 ? 8.263 -0.181 -17.356 1.00 91.94 82 LEU A CA 1
ATOM 652 C C . LEU A 1 82 ? 8.560 1.271 -16.970 1.00 91.94 82 LEU A C 1
ATOM 654 O O . LEU A 1 82 ? 9.723 1.662 -16.840 1.00 91.94 82 LEU A O 1
ATOM 658 N N . ASP A 1 83 ? 7.516 2.035 -16.663 1.00 93.38 83 ASP A N 1
ATOM 659 C CA . ASP A 1 83 ? 7.674 3.338 -16.023 1.00 93.38 83 ASP A CA 1
ATOM 660 C C . ASP A 1 83 ? 7.814 3.167 -14.500 1.00 93.38 83 ASP A C 1
ATOM 662 O O . ASP A 1 83 ? 6.846 3.172 -13.730 1.00 93.38 83 ASP A O 1
ATOM 666 N N . HIS A 1 84 ? 9.062 2.996 -14.055 1.00 95.00 84 HIS A N 1
ATOM 667 C CA . HIS A 1 84 ? 9.409 2.842 -12.639 1.00 95.00 84 HIS A CA 1
ATOM 668 C C . HIS A 1 84 ? 8.924 4.023 -11.785 1.00 95.00 84 HIS A C 1
ATOM 670 O O . HIS A 1 84 ? 8.475 3.834 -10.651 1.00 95.00 84 HIS A O 1
ATOM 676 N N . GLY A 1 85 ? 8.995 5.242 -12.327 1.00 95.31 85 GLY A N 1
ATOM 677 C CA . GLY A 1 85 ? 8.570 6.454 -11.637 1.00 95.31 85 GLY A CA 1
ATOM 678 C C . GLY A 1 85 ? 7.057 6.483 -11.442 1.00 95.31 85 GLY A C 1
ATOM 679 O O . GLY A 1 85 ? 6.589 6.740 -10.331 1.00 95.31 85 GLY A O 1
ATOM 680 N N . ALA A 1 86 ? 6.289 6.157 -12.484 1.00 95.62 86 ALA A N 1
ATOM 681 C CA . ALA A 1 86 ? 4.830 6.101 -12.417 1.00 95.62 86 ALA A CA 1
ATOM 682 C C . ALA A 1 86 ? 4.310 4.998 -11.481 1.00 95.62 86 ALA A C 1
ATOM 684 O O . ALA A 1 86 ? 3.251 5.176 -10.872 1.00 95.62 86 ALA A O 1
ATOM 685 N N . LEU A 1 87 ? 5.049 3.892 -11.335 1.00 96.75 87 LEU A N 1
ATOM 686 C CA . LEU A 1 87 ? 4.736 2.812 -10.394 1.00 96.75 87 LEU A CA 1
ATOM 687 C C . LEU A 1 87 ? 5.025 3.203 -8.936 1.00 96.75 87 LEU A C 1
ATOM 689 O O . LEU A 1 87 ? 4.199 2.942 -8.059 1.00 96.75 87 LEU A O 1
ATOM 693 N N . ALA A 1 88 ? 6.169 3.841 -8.673 1.00 97.06 88 ALA A N 1
ATOM 694 C CA . ALA A 1 88 ? 6.634 4.143 -7.319 1.00 97.06 88 ALA A CA 1
ATOM 695 C C . ALA A 1 88 ? 6.039 5.432 -6.730 1.00 97.06 88 ALA A C 1
ATOM 697 O O . ALA A 1 88 ? 5.660 5.470 -5.558 1.00 97.06 88 ALA A O 1
ATOM 698 N N . ALA A 1 89 ? 5.952 6.502 -7.524 1.00 96.38 89 ALA A N 1
ATOM 699 C CA . ALA A 1 89 ? 5.662 7.838 -7.008 1.00 96.38 89 ALA A CA 1
ATOM 700 C C . ALA A 1 89 ? 4.280 7.972 -6.341 1.00 96.38 89 ALA A C 1
ATOM 702 O O . ALA A 1 89 ? 4.230 8.546 -5.250 1.00 96.38 89 ALA A O 1
ATOM 703 N N . PRO A 1 90 ? 3.172 7.434 -6.901 1.00 97.06 90 PRO A N 1
ATOM 704 C CA . PRO A 1 90 ? 1.872 7.490 -6.235 1.00 97.06 90 PRO A CA 1
ATOM 705 C C . PRO A 1 90 ? 1.866 6.735 -4.906 1.00 97.06 90 PRO A C 1
ATOM 707 O O . PRO A 1 90 ? 1.280 7.211 -3.942 1.00 97.06 90 PRO A O 1
ATOM 710 N N . VAL A 1 91 ? 2.549 5.589 -4.836 1.00 97.62 91 VAL A N 1
ATOM 711 C CA . VAL A 1 91 ? 2.642 4.783 -3.613 1.00 97.62 91 VAL A CA 1
ATOM 712 C C . VAL A 1 91 ? 3.398 5.541 -2.532 1.00 97.62 91 VAL A C 1
ATOM 714 O O . VAL A 1 91 ? 2.882 5.699 -1.428 1.00 97.62 91 VAL A O 1
ATOM 717 N N . ARG A 1 92 ? 4.574 6.086 -2.866 1.00 97.19 92 ARG A N 1
ATOM 718 C CA . ARG A 1 92 ? 5.372 6.890 -1.936 1.00 97.19 92 ARG A CA 1
ATOM 719 C C . ARG A 1 92 ? 4.597 8.105 -1.427 1.00 97.19 92 ARG A C 1
ATOM 721 O O . ARG A 1 92 ? 4.518 8.314 -0.223 1.00 97.19 92 ARG A O 1
ATOM 728 N N . ALA A 1 93 ? 4.006 8.880 -2.335 1.00 96.19 93 ALA A N 1
ATOM 729 C CA . ALA A 1 93 ? 3.311 10.113 -1.983 1.00 96.19 93 ALA A CA 1
ATOM 730 C C . ALA A 1 93 ? 2.017 9.867 -1.196 1.00 96.19 93 ALA A C 1
ATOM 732 O O . ALA A 1 93 ? 1.702 10.633 -0.302 1.00 96.19 93 ALA A O 1
ATOM 733 N N . LEU A 1 94 ? 1.252 8.819 -1.509 1.00 97.69 94 LEU A N 1
ATOM 734 C CA . LEU A 1 94 ? -0.043 8.607 -0.861 1.00 97.69 94 LEU A CA 1
ATOM 735 C C . LEU A 1 94 ? 0.083 7.815 0.443 1.00 97.69 94 LEU A C 1
ATOM 737 O O . LEU A 1 94 ? -0.603 8.132 1.408 1.00 97.69 94 LEU A O 1
ATOM 741 N N . LEU A 1 95 ? 0.934 6.791 0.504 1.00 97.94 95 LEU A N 1
ATOM 742 C CA . LEU A 1 95 ? 0.989 5.904 1.673 1.00 97.94 95 LEU A CA 1
ATOM 743 C C . LEU A 1 95 ? 2.063 6.285 2.691 1.00 97.94 95 LEU A C 1
ATOM 745 O O . LEU A 1 95 ? 1.940 5.918 3.857 1.00 97.94 95 LEU A O 1
ATOM 749 N N . PHE A 1 96 ? 3.088 7.028 2.271 1.00 96.88 96 PHE A N 1
ATOM 750 C CA . PHE A 1 96 ? 4.279 7.269 3.086 1.00 96.88 96 PHE A CA 1
ATOM 751 C C . PHE A 1 96 ? 4.597 8.753 3.312 1.00 96.88 96 PHE A C 1
ATOM 753 O O . PHE A 1 96 ? 5.636 9.055 3.891 1.00 96.88 96 PHE A O 1
ATOM 760 N N . GLU A 1 97 ? 3.711 9.679 2.930 1.00 93.00 97 GLU A N 1
ATOM 761 C CA . GLU A 1 97 ? 3.852 11.112 3.256 1.00 93.00 97 GLU A CA 1
ATOM 762 C C . GLU A 1 97 ? 3.991 11.337 4.770 1.00 93.00 97 GLU A C 1
ATOM 764 O O . GLU A 1 97 ? 4.888 12.048 5.215 1.00 93.00 97 GLU A O 1
ATOM 769 N N . ASP A 1 98 ? 3.174 10.633 5.558 1.00 92.00 98 ASP A N 1
ATOM 770 C CA . ASP A 1 98 ? 3.154 10.723 7.022 1.00 92.00 98 ASP A CA 1
ATOM 771 C C . ASP A 1 98 ? 4.201 9.812 7.705 1.00 92.00 98 ASP A C 1
ATOM 773 O O . ASP A 1 98 ? 4.387 9.874 8.920 1.00 92.00 98 ASP A O 1
ATOM 777 N N . ASN A 1 99 ? 4.888 8.946 6.945 1.00 93.31 99 ASN A N 1
ATOM 778 C CA . ASN A 1 99 ? 5.981 8.099 7.438 1.00 93.31 99 ASN A CA 1
ATOM 779 C C . ASN A 1 99 ? 7.033 7.821 6.342 1.00 93.31 99 ASN A C 1
ATOM 781 O O . ASN A 1 99 ? 7.041 6.729 5.761 1.00 93.31 99 ASN A O 1
ATOM 785 N N . PRO A 1 100 ? 7.957 8.763 6.075 1.00 91.00 100 PRO A N 1
ATOM 786 C CA . PRO A 1 100 ? 8.968 8.594 5.030 1.00 91.00 100 PRO A CA 1
ATOM 787 C C . PRO A 1 100 ? 9.890 7.384 5.243 1.00 91.00 100 PRO A C 1
ATOM 789 O O . PRO A 1 100 ? 10.236 6.706 4.281 1.00 91.00 100 PRO A O 1
ATOM 792 N N . TYR A 1 101 ? 10.232 7.045 6.492 1.00 94.56 101 TYR A N 1
ATOM 793 C CA . TYR A 1 101 ? 11.021 5.841 6.811 1.00 94.56 101 TYR A CA 1
ATOM 794 C C . TYR A 1 101 ? 10.271 4.539 6.485 1.00 94.56 101 TYR A C 1
ATOM 796 O O . TYR A 1 101 ? 10.872 3.501 6.193 1.00 94.56 101 TYR A O 1
ATOM 804 N N . GLY A 1 102 ? 8.939 4.599 6.490 1.00 95.69 102 GLY A N 1
ATOM 805 C CA . GLY A 1 102 ? 8.070 3.522 6.041 1.00 95.69 102 GLY A CA 1
ATOM 806 C C . GLY A 1 102 ? 8.298 3.139 4.582 1.00 95.69 102 GLY A C 1
ATOM 807 O O . GLY A 1 102 ? 8.308 1.956 4.252 1.00 95.69 102 GLY A O 1
ATOM 808 N N . TRP A 1 103 ? 8.557 4.120 3.712 1.00 96.44 103 TRP A N 1
ATOM 809 C CA . TRP A 1 103 ? 8.849 3.861 2.300 1.00 96.44 103 TRP A CA 1
ATOM 810 C C . TRP A 1 103 ? 10.093 2.985 2.136 1.00 9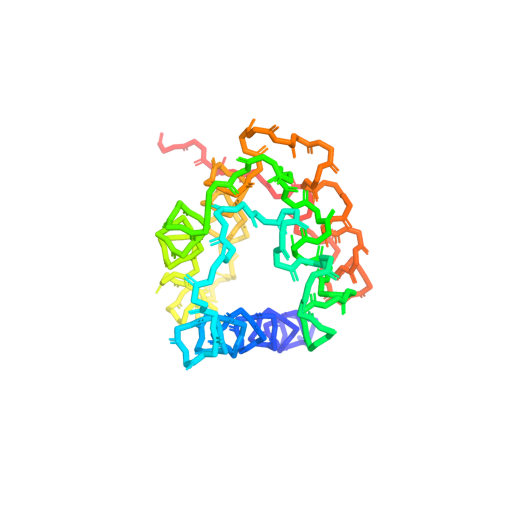6.44 103 TRP A C 1
ATOM 812 O O . TRP A 1 103 ? 10.083 1.998 1.396 1.00 96.44 103 TRP A O 1
ATOM 822 N N . GLU A 1 104 ? 11.162 3.323 2.852 1.00 95.00 104 GLU A N 1
ATOM 823 C CA . GLU A 1 104 ? 12.419 2.575 2.820 1.00 95.00 104 GLU A CA 1
ATOM 824 C C . GLU A 1 104 ? 12.221 1.153 3.348 1.00 95.00 104 GLU A C 1
ATOM 826 O O . GLU A 1 104 ? 12.654 0.189 2.718 1.00 95.00 104 GLU A O 1
ATOM 831 N N . THR A 1 105 ? 11.487 1.011 4.453 1.00 95.38 105 THR A N 1
ATOM 832 C CA . THR A 1 105 ? 11.185 -0.290 5.068 1.00 95.38 105 THR A CA 1
ATOM 833 C C . THR A 1 105 ? 10.379 -1.186 4.124 1.00 95.38 105 THR A C 1
ATOM 835 O O . THR A 1 105 ? 10.748 -2.337 3.874 1.00 95.38 105 THR A O 1
ATOM 838 N N . TRP A 1 106 ? 9.308 -0.651 3.536 1.00 96.81 106 TRP A N 1
ATOM 839 C CA . TRP A 1 106 ? 8.453 -1.403 2.626 1.00 96.81 106 TRP A CA 1
ATOM 840 C C . TRP A 1 106 ? 9.192 -1.797 1.345 1.00 96.81 106 TRP A C 1
ATOM 842 O O . TRP A 1 106 ? 9.145 -2.957 0.932 1.00 96.81 106 TRP A O 1
ATOM 852 N N . THR A 1 107 ? 9.936 -0.875 0.733 1.00 96.25 107 THR A N 1
ATOM 853 C CA . THR A 1 107 ? 10.686 -1.183 -0.494 1.00 96.25 107 THR A CA 1
ATOM 854 C C . THR A 1 107 ? 11.860 -2.127 -0.247 1.00 96.25 107 THR A C 1
ATOM 856 O O . THR A 1 107 ? 12.137 -2.966 -1.104 1.00 96.25 107 THR A O 1
ATOM 859 N N . ALA A 1 108 ? 12.483 -2.098 0.936 1.00 95.44 108 ALA A N 1
ATOM 860 C CA . ALA A 1 108 ? 13.483 -3.087 1.337 1.00 95.44 108 ALA A CA 1
ATOM 861 C C . ALA A 1 108 ? 12.907 -4.513 1.379 1.00 95.44 108 ALA A C 1
ATOM 863 O O . ALA A 1 108 ? 13.586 -5.455 0.966 1.00 95.44 108 ALA A O 1
ATOM 864 N N . SER A 1 109 ? 11.641 -4.679 1.787 1.00 94.81 109 SER A N 1
ATOM 865 C CA . SER A 1 109 ? 10.967 -5.989 1.768 1.00 94.81 109 SER A CA 1
ATOM 866 C C . SER A 1 109 ? 10.811 -6.570 0.352 1.00 94.81 109 SER A C 1
ATOM 868 O O . SER A 1 109 ? 10.798 -7.788 0.178 1.00 94.81 109 SER A O 1
ATOM 870 N N . LEU A 1 110 ? 10.773 -5.705 -0.670 1.00 95.19 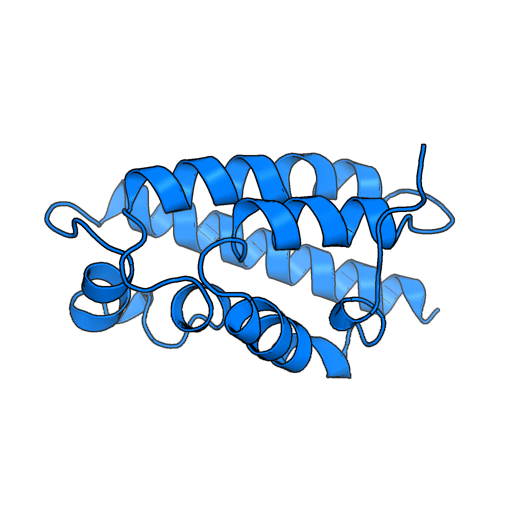110 LEU A N 1
ATOM 871 C CA . LEU A 1 110 ? 10.645 -6.073 -2.084 1.00 95.19 110 LEU A CA 1
ATOM 872 C C . LEU A 1 110 ? 11.987 -6.059 -2.834 1.00 95.19 110 LEU A C 1
ATOM 874 O O . LEU A 1 110 ? 12.054 -6.530 -3.968 1.00 95.19 110 LEU A O 1
ATOM 878 N N . ALA A 1 111 ? 13.067 -5.561 -2.225 1.00 93.75 111 ALA A N 1
ATOM 879 C CA . ALA A 1 111 ? 14.319 -5.239 -2.915 1.00 93.75 111 ALA A CA 1
ATOM 880 C C . ALA A 1 111 ? 15.015 -6.447 -3.562 1.00 93.75 111 ALA A C 1
ATOM 882 O O . ALA A 1 111 ? 15.745 -6.282 -4.539 1.00 93.75 111 ALA A O 1
ATOM 883 N N . ARG A 1 112 ? 14.775 -7.663 -3.050 1.00 93.75 112 ARG A N 1
ATOM 884 C CA . ARG A 1 112 ? 15.280 -8.898 -3.669 1.00 93.75 112 ARG A CA 1
ATOM 885 C C . ARG A 1 112 ? 14.738 -9.078 -5.089 1.00 93.75 112 ARG A C 1
ATOM 887 O O . ARG A 1 112 ? 15.482 -9.497 -5.971 1.00 93.75 112 ARG A O 1
ATOM 894 N N . ASP A 1 113 ? 13.461 -8.765 -5.284 1.00 94.56 113 ASP A N 1
ATOM 895 C CA . ASP A 1 113 ? 12.731 -9.058 -6.516 1.00 94.56 113 ASP A CA 1
ATOM 896 C C . ASP A 1 113 ? 12.509 -7.792 -7.369 1.00 94.56 113 ASP A C 1
ATOM 898 O O . ASP A 1 113 ? 12.392 -7.896 -8.587 1.00 94.56 113 ASP A O 1
ATOM 902 N N . VAL A 1 114 ? 12.503 -6.599 -6.754 1.00 95.44 114 VAL A N 1
ATOM 903 C CA . VAL A 1 114 ? 12.306 -5.290 -7.405 1.00 95.44 114 VAL A CA 1
ATOM 904 C C . VAL A 1 114 ? 13.286 -4.240 -6.837 1.00 95.44 114 VAL A C 1
ATOM 906 O O . VAL A 1 114 ? 12.890 -3.329 -6.106 1.00 95.44 114 VAL A O 1
ATOM 909 N N . PRO A 1 115 ? 14.594 -4.327 -7.150 1.00 93.75 115 PRO A N 1
ATOM 910 C CA . PRO A 1 115 ? 15.629 -3.506 -6.505 1.00 93.75 115 PRO A CA 1
ATOM 911 C C . PRO A 1 115 ? 15.547 -2.009 -6.839 1.00 93.75 115 PRO A C 1
ATOM 913 O O . PRO A 1 115 ? 16.103 -1.184 -6.118 1.00 93.75 115 PRO A O 1
ATOM 916 N N . TRP A 1 116 ? 14.879 -1.642 -7.934 1.00 93.75 116 TRP A N 1
ATOM 917 C CA . TRP A 1 116 ? 14.746 -0.251 -8.368 1.00 93.75 116 TRP A CA 1
ATOM 918 C C . TRP A 1 116 ? 13.632 0.510 -7.641 1.00 93.75 116 TRP A C 1
ATOM 920 O O . TRP A 1 116 ? 13.595 1.737 -7.717 1.00 93.75 116 TRP A O 1
ATOM 930 N N . LEU A 1 117 ? 12.719 -0.182 -6.947 1.00 94.56 117 LEU A N 1
ATOM 931 C CA . LEU A 1 117 ? 11.495 0.433 -6.427 1.00 94.56 117 LEU A CA 1
ATOM 932 C C . LEU A 1 117 ? 11.791 1.564 -5.438 1.00 94.56 117 LEU A C 1
ATOM 934 O O . LEU A 1 117 ? 11.227 2.643 -5.575 1.00 94.56 117 LEU A O 1
ATOM 938 N N . GLY A 1 118 ? 12.714 1.352 -4.495 1.00 90.75 118 GLY A N 1
ATOM 939 C CA . GLY A 1 118 ? 13.049 2.336 -3.458 1.00 90.75 118 GLY A CA 1
ATOM 940 C C . GLY A 1 118 ? 13.730 3.605 -3.978 1.00 90.75 118 GLY A C 1
ATOM 941 O O . GLY A 1 118 ? 13.564 4.672 -3.386 1.00 90.75 118 GLY A O 1
ATOM 942 N N . THR A 1 119 ? 14.458 3.510 -5.095 1.00 90.75 119 THR A N 1
ATOM 943 C CA . THR A 1 119 ? 15.202 4.628 -5.702 1.00 90.75 119 THR A CA 1
ATOM 944 C C . THR A 1 119 ? 14.457 5.289 -6.859 1.00 90.75 119 THR A C 1
ATOM 946 O O . THR A 1 119 ? 14.851 6.370 -7.308 1.00 90.75 119 THR A O 1
ATOM 949 N N . ALA A 1 120 ? 13.364 4.681 -7.326 1.00 87.12 120 ALA A N 1
ATOM 950 C CA . ALA A 1 120 ? 12.529 5.251 -8.364 1.00 87.12 120 ALA A CA 1
ATOM 951 C C . ALA A 1 120 ? 11.978 6.613 -7.931 1.00 87.12 120 ALA A C 1
ATOM 953 O O . ALA A 1 120 ? 11.399 6.798 -6.858 1.00 87.12 120 ALA A O 1
ATOM 954 N N . SER A 1 121 ? 12.178 7.591 -8.803 1.00 73.69 121 SER A N 1
ATOM 955 C CA . SER A 1 121 ? 11.649 8.939 -8.657 1.00 73.69 121 SER A 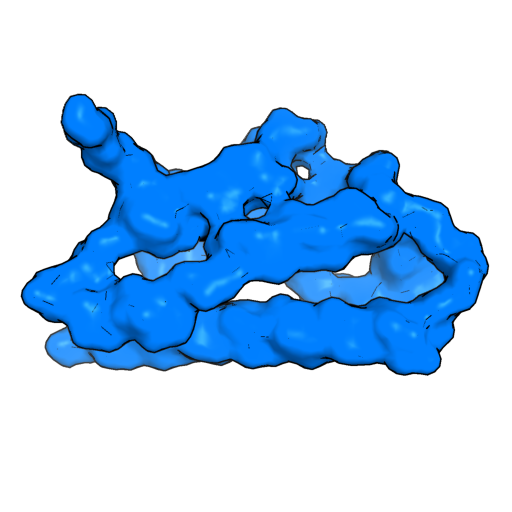CA 1
ATOM 956 C C . SER A 1 121 ? 10.739 9.221 -9.840 1.00 73.69 121 SER A C 1
ATOM 958 O O . SER A 1 121 ? 10.977 8.714 -10.936 1.00 73.69 121 SER A O 1
ATOM 960 N N . ALA A 1 122 ? 9.685 10.008 -9.620 1.00 62.97 122 ALA A N 1
ATOM 961 C CA . ALA A 1 122 ? 8.892 10.515 -10.730 1.00 62.97 122 ALA A CA 1
ATOM 962 C C . ALA A 1 122 ? 9.816 11.281 -11.684 1.00 62.97 122 ALA A C 1
ATOM 964 O O . ALA A 1 122 ? 10.610 12.112 -11.234 1.00 62.97 122 ALA A O 1
ATOM 965 N N . VAL A 1 123 ? 9.712 11.011 -12.984 1.00 55.75 123 VAL A N 1
ATOM 966 C CA . VAL A 1 123 ? 10.288 11.908 -13.986 1.00 55.75 123 VAL A CA 1
ATOM 967 C C . VAL A 1 123 ? 9.501 13.221 -13.886 1.00 55.75 123 VAL A C 1
ATOM 969 O O . VAL A 1 123 ? 8.267 13.165 -13.894 1.00 55.75 123 VAL A O 1
ATOM 972 N N . PRO A 1 124 ? 10.153 14.385 -13.705 1.00 44.50 124 PRO A N 1
ATOM 973 C CA . PRO A 1 124 ? 9.445 15.658 -13.744 1.00 44.50 124 PRO A CA 1
ATOM 974 C C . PRO A 1 124 ? 8.759 15.797 -15.108 1.00 44.50 124 PRO A C 1
ATOM 976 O O . PRO A 1 124 ? 9.378 15.520 -16.135 1.00 44.50 124 PRO A O 1
ATOM 979 N N . ALA A 1 125 ? 7.471 16.144 -15.073 1.00 48.06 125 ALA A N 1
ATOM 980 C CA . ALA A 1 125 ? 6.632 16.336 -16.254 1.00 48.06 125 ALA A CA 1
ATOM 981 C C . ALA A 1 125 ? 7.127 17.485 -17.143 1.00 48.06 125 ALA A C 1
ATOM 983 O O . ALA A 1 125 ? 7.683 18.462 -16.586 1.00 48.06 125 ALA A O 1
#

Sequence (125 aa):
MKDAYERRALLLQLGDVLKMLDYIKAHVRDAQTVGDLVRNYEALAGIALLDSVAQTMTVSELEYRALRAFCRWPQLLLDEPLDHGALAAPVRALLFEDNPYGWETWTASLARDVPWLGTASAVPA